Protein AF-A0A4V2NMA6-F1 (afdb_monomer_lite)

Foldseek 3Di:
DPPVVVVVVVVVVVQAQQLQQDPDDDDPQWAWEAEQNGTHTDHAQAFQLNRCVSSVNQFFEADPVRDTGGDDPLPPVPLNRWWDKPNRGGDRSSPHTDDHHIYIYGHDDDPCSVVVD

Organism: NCBI:txid522319

Secondary structure (DSSP, 8-state):
--HHHHHHHHHHHHHS---TT-SSPPPS-EEEEEETTEEEEEETT-BHHHHHHHTT----EE-TTS-EE---SSSSSS---EEEETTEEEEEGGG-B--TT-EEE-SPPPGGGGT--

Sequence (117 aa):
MHGIAIQYWLLERSLVHTRKCDIQPLEESTITIYIDDQPVRAAAGEMVLGVLSAMGRRKISINANGTAIGAYCFMGVCHCCLVEIDGKPRRRACQTPVAPGMRIVTLRRPTWLGVLR

InterPro domains:
  IPR001041 2Fe-2S ferredoxin-type iron-sulfur binding domain [PS51085] (29-110)
  IPR001041 2Fe-2S ferredoxin-type iron-sulfur binding domain [cd00207] (30-104)
  IPR036010 2Fe-2S ferredoxin-like superfamily [SSF54292] (31-107)
  IPR042204 2Fe-2S iron-sulfur cluster binding domain, N-terminal [G3DSA:3.10.20.440] (16-109)

pLDDT: mean 85.44, std 17.69, range [39.94, 98.5]

Structure (mmCIF, N/CA/C/O backbone):
data_AF-A0A4V2NMA6-F1
#
_entry.id   AF-A0A4V2NMA6-F1
#
loop_
_atom_site.group_PDB
_atom_site.id
_atom_site.type_symbol
_atom_site.label_atom_id
_atom_site.label_alt_id
_atom_site.label_comp_id
_atom_site.label_asym_id
_atom_site.label_entity_id
_atom_site.label_seq_id
_atom_site.pdbx_PDB_ins_code
_atom_site.Cartn_x
_atom_site.Cartn_y
_atom_site.Cartn_z
_atom_site.occupancy
_atom_site.B_iso_or_equiv
_atom_site.auth_seq_id
_atom_site.auth_comp_id
_atom_site.auth_asym_id
_atom_site.auth_atom_id
_atom_site.pdbx_PDB_model_num
ATOM 1 N N . MET A 1 1 ? -23.589 -15.968 28.165 1.00 45.84 1 MET A N 1
ATOM 2 C CA . MET A 1 1 ? -23.386 -15.521 26.766 1.00 45.84 1 MET A CA 1
ATOM 3 C C . MET A 1 1 ? -22.380 -14.361 26.614 1.00 45.84 1 MET A C 1
ATOM 5 O O . MET A 1 1 ? -22.235 -13.849 25.517 1.00 45.84 1 MET A O 1
ATOM 9 N N . HIS A 1 2 ? -21.607 -13.995 27.652 1.00 44.88 2 HIS A N 1
ATOM 10 C CA . HIS A 1 2 ? -20.623 -12.891 27.601 1.00 44.88 2 HIS A CA 1
ATOM 11 C C . HIS A 1 2 ? -19.190 -13.305 27.188 1.00 44.88 2 HIS A C 1
ATOM 13 O O . HIS A 1 2 ? -18.342 -12.443 26.992 1.00 44.88 2 HIS A O 1
ATOM 19 N N . GLY A 1 3 ? -18.903 -14.607 27.040 1.00 39.94 3 GLY A N 1
ATOM 20 C CA . GLY A 1 3 ? -17.553 -15.100 26.713 1.00 39.94 3 GLY A CA 1
ATOM 21 C C . GLY A 1 3 ? -17.171 -14.998 25.230 1.00 39.94 3 GLY A C 1
ATOM 22 O O . GLY A 1 3 ? -16.009 -14.775 24.910 1.00 39.94 3 GLY A O 1
ATOM 23 N N . ILE A 1 4 ? -18.152 -15.082 24.322 1.00 49.97 4 ILE A N 1
ATOM 24 C CA . ILE A 1 4 ? -17.908 -15.099 22.868 1.00 49.97 4 ILE A CA 1
ATOM 25 C C . ILE A 1 4 ? -17.390 -13.736 22.377 1.00 49.97 4 ILE A C 1
ATOM 27 O O . ILE A 1 4 ? -16.471 -13.686 21.565 1.00 49.97 4 ILE A O 1
ATOM 31 N N . ALA A 1 5 ? -17.905 -12.627 22.921 1.00 51.81 5 ALA A N 1
ATOM 32 C CA . ALA A 1 5 ? -17.497 -11.276 22.527 1.00 51.81 5 ALA A CA 1
ATOM 33 C C . ALA A 1 5 ? -16.040 -10.944 22.910 1.00 51.81 5 ALA A C 1
ATOM 35 O O . ALA A 1 5 ? -15.346 -10.276 22.150 1.00 51.81 5 ALA A O 1
ATOM 36 N N . ILE A 1 6 ? -15.552 -11.445 24.052 1.00 53.56 6 ILE A N 1
ATOM 37 C CA . ILE A 1 6 ? -14.167 -11.230 24.511 1.00 53.56 6 ILE A CA 1
ATOM 38 C C . ILE A 1 6 ? -13.182 -12.055 23.671 1.00 53.56 6 ILE A C 1
ATOM 40 O O . ILE A 1 6 ? -12.108 -11.569 23.318 1.0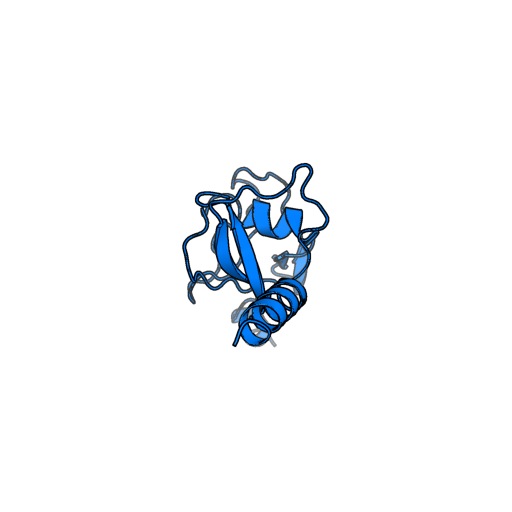0 53.56 6 ILE A O 1
ATOM 44 N N . GLN A 1 7 ? -13.558 -13.284 23.304 1.00 44.41 7 GLN A N 1
ATOM 45 C CA . GLN A 1 7 ? -12.748 -14.130 22.426 1.00 44.41 7 GLN A CA 1
ATOM 46 C C . GLN A 1 7 ? -12.664 -13.573 21.002 1.00 44.41 7 GLN A C 1
ATOM 48 O O . GLN A 1 7 ? -11.569 -13.558 20.447 1.00 44.41 7 GLN A O 1
ATOM 53 N N . TYR A 1 8 ? -13.760 -13.033 20.453 1.00 46.88 8 TYR A N 1
ATOM 54 C CA . TYR A 1 8 ? -13.736 -12.293 19.183 1.00 46.88 8 TYR A CA 1
ATOM 55 C C . TYR A 1 8 ? -12.811 -11.068 19.251 1.00 46.88 8 TYR A C 1
ATOM 57 O O . TYR A 1 8 ? -11.943 -10.920 18.397 1.00 46.88 8 TYR A O 1
ATOM 65 N N . TRP A 1 9 ? -12.899 -10.262 20.314 1.00 46.91 9 TRP A N 1
ATOM 66 C CA . TRP A 1 9 ? -12.031 -9.092 20.520 1.00 46.91 9 TRP A CA 1
ATOM 67 C C . TRP A 1 9 ? -10.533 -9.430 20.621 1.00 46.91 9 TRP A C 1
ATOM 69 O O . TRP A 1 9 ? -9.684 -8.695 20.112 1.00 46.91 9 TRP A O 1
ATOM 79 N N . LEU A 1 10 ? -10.176 -10.531 21.287 1.00 45.75 10 LEU A N 1
ATOM 80 C CA . LEU A 1 10 ? -8.785 -10.984 21.409 1.00 45.75 10 LEU A CA 1
ATOM 81 C C . LEU A 1 10 ? -8.258 -11.619 20.111 1.00 45.75 10 LEU A C 1
ATOM 83 O O . LEU A 1 10 ? -7.098 -11.401 19.761 1.00 45.75 10 LEU A O 1
ATOM 87 N N . LEU A 1 11 ? -9.101 -12.347 19.370 1.00 47.06 11 LEU A N 1
ATOM 88 C CA . LEU A 1 11 ? -8.772 -12.890 18.047 1.00 47.06 11 LEU A CA 1
ATOM 89 C C . LEU A 1 11 ? -8.601 -11.780 17.002 1.00 47.06 11 LEU A C 1
ATOM 91 O O . LEU A 1 11 ? -7.640 -11.807 16.239 1.00 47.06 11 LEU A O 1
ATOM 95 N N . GLU A 1 12 ? -9.454 -10.756 17.013 1.00 48.81 12 GLU A N 1
ATOM 96 C CA . GLU A 1 12 ? -9.325 -9.585 16.139 1.00 48.81 12 GLU A CA 1
ATOM 97 C C . GLU A 1 12 ? -8.052 -8.786 16.449 1.00 48.81 12 GLU A C 1
ATOM 99 O O . GLU A 1 12 ? -7.315 -8.453 15.525 1.00 48.81 12 GLU A O 1
ATOM 104 N N . ARG A 1 13 ? -7.697 -8.568 17.727 1.00 48.56 13 ARG A N 1
ATOM 105 C CA . ARG A 1 13 ? -6.403 -7.950 18.104 1.00 48.56 13 ARG A CA 1
ATOM 106 C C . ARG A 1 13 ? -5.186 -8.778 17.682 1.00 48.56 13 ARG A C 1
ATOM 108 O O . ARG A 1 13 ? -4.123 -8.201 17.473 1.00 48.56 13 ARG A O 1
ATOM 115 N N . SER A 1 14 ? -5.326 -10.097 17.553 1.00 43.94 14 SER A N 1
ATOM 116 C CA . SER A 1 14 ? -4.245 -11.005 17.152 1.00 43.94 14 SER A CA 1
ATOM 117 C C . SER A 1 14 ? -4.027 -11.081 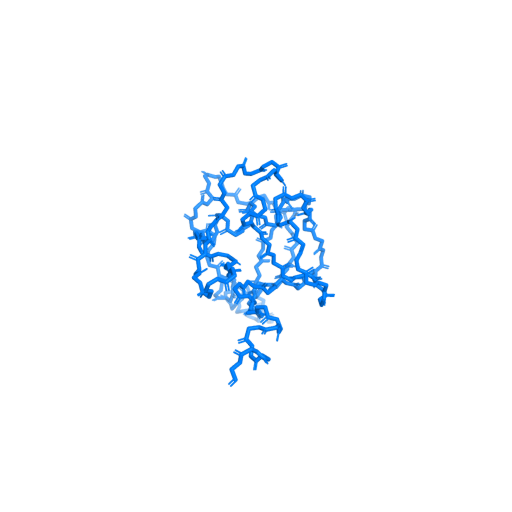15.634 1.00 43.94 14 SER A C 1
ATOM 119 O O . SER A 1 14 ? -2.966 -11.541 15.213 1.00 43.94 14 SER A O 1
ATOM 121 N N . LEU A 1 15 ? -5.003 -10.674 14.813 1.00 48.34 15 LEU A N 1
ATOM 122 C CA . LEU A 1 15 ? -4.966 -10.831 13.350 1.00 48.34 15 LEU A CA 1
ATOM 123 C C . LEU A 1 15 ? -4.580 -9.550 12.592 1.00 48.34 15 LEU A C 1
ATOM 125 O O . LEU A 1 15 ? -4.266 -9.620 11.405 1.00 48.34 15 LEU A O 1
ATOM 129 N N . VAL A 1 16 ? -4.564 -8.386 13.251 1.00 55.66 16 VAL A N 1
ATOM 130 C CA . VAL A 1 16 ? -4.114 -7.129 12.635 1.00 55.66 16 VAL A CA 1
ATOM 131 C C . VAL A 1 16 ? -2.591 -7.051 12.707 1.00 55.66 16 VAL A C 1
ATOM 133 O O . VAL A 1 16 ? -2.010 -6.967 13.790 1.00 55.66 16 VAL A O 1
ATOM 136 N N . HIS A 1 17 ? -1.923 -7.052 11.553 1.00 63.81 17 HIS A N 1
ATOM 137 C CA . HIS A 1 17 ? -0.470 -6.887 11.514 1.00 63.81 17 HIS A CA 1
ATOM 138 C C . HIS A 1 17 ? -0.058 -5.567 12.189 1.00 63.81 17 HIS A C 1
ATOM 140 O O . HIS A 1 17 ? -0.617 -4.505 11.911 1.00 63.81 17 HIS A O 1
ATOM 146 N N . THR A 1 18 ? 0.922 -5.640 13.093 1.00 74.94 18 THR A N 1
ATOM 147 C CA . THR A 1 18 ? 1.237 -4.562 14.036 1.00 74.94 18 THR A CA 1
ATOM 148 C C . THR A 1 18 ? 1.741 -3.302 13.330 1.00 74.94 18 THR A C 1
ATOM 150 O O . THR A 1 18 ? 2.817 -3.294 12.723 1.00 74.94 18 THR A O 1
ATOM 153 N N . ARG A 1 19 ? 1.003 -2.197 13.479 1.00 88.06 19 ARG A N 1
ATOM 154 C CA . ARG A 1 19 ? 1.461 -0.842 13.141 1.00 88.06 19 ARG A CA 1
ATOM 155 C C . ARG A 1 19 ? 2.427 -0.316 14.206 1.00 88.06 19 ARG A C 1
ATOM 157 O O . ARG A 1 19 ? 2.109 0.530 15.028 1.00 88.06 19 ARG A O 1
ATOM 164 N N . LYS A 1 20 ? 3.624 -0.900 14.231 1.00 88.62 20 LYS A N 1
ATOM 165 C CA . LYS A 1 20 ? 4.641 -0.684 15.275 1.00 88.62 20 LYS A CA 1
ATOM 166 C C . LYS A 1 20 ? 5.344 0.679 15.229 1.00 88.62 20 LYS A C 1
ATOM 168 O O . LYS A 1 20 ? 6.088 1.000 16.147 1.00 88.62 20 LYS A O 1
ATOM 173 N N . CYS A 1 21 ? 5.217 1.408 14.124 1.00 91.94 21 CYS A N 1
ATOM 174 C CA . CYS A 1 21 ? 5.897 2.679 13.879 1.00 91.94 21 CYS A CA 1
ATOM 175 C C . CYS A 1 21 ? 4.946 3.880 13.947 1.00 91.94 21 CYS A C 1
ATOM 177 O O . CYS A 1 21 ? 5.364 4.983 13.599 1.00 91.94 21 CYS A O 1
ATOM 179 N N . ASP A 1 22 ? 3.695 3.682 14.369 1.00 90.62 22 ASP A N 1
ATOM 180 C CA . ASP A 1 22 ? 2.837 4.806 14.725 1.00 90.62 22 ASP A CA 1
ATOM 181 C C . ASP A 1 22 ? 3.460 5.569 15.909 1.00 90.62 22 ASP A C 1
ATOM 183 O O . ASP A 1 22 ? 3.885 4.975 16.899 1.00 90.62 22 ASP A O 1
ATOM 187 N N . ILE A 1 23 ? 3.543 6.896 15.789 1.00 89.38 23 ILE A N 1
ATOM 188 C CA . ILE A 1 23 ? 4.067 7.776 16.850 1.00 89.38 23 ILE A CA 1
ATOM 189 C C . ILE A 1 23 ? 2.996 8.007 17.926 1.00 89.38 23 ILE A C 1
ATOM 191 O O . ILE A 1 23 ? 3.310 8.201 19.098 1.00 89.38 23 ILE A O 1
ATOM 195 N N . GLN A 1 24 ? 1.727 7.974 17.519 1.00 87.50 24 GLN A N 1
ATOM 196 C CA . GLN A 1 24 ? 0.557 8.124 18.376 1.00 87.50 24 GLN A CA 1
ATOM 197 C C . GLN A 1 24 ? -0.361 6.911 18.202 1.00 87.50 24 GLN A C 1
ATOM 199 O O . GLN A 1 24 ? -0.373 6.320 17.123 1.00 87.50 24 GLN A O 1
ATOM 204 N N . PRO A 1 25 ? -1.153 6.537 19.217 1.00 84.44 25 PRO A N 1
ATOM 205 C CA . PRO A 1 25 ? -2.171 5.508 19.052 1.00 84.44 25 PRO A CA 1
ATOM 206 C C . PRO A 1 25 ? -3.134 5.857 17.909 1.00 84.44 25 PRO A C 1
ATOM 208 O O . PRO A 1 25 ? -3.509 7.017 17.744 1.00 84.44 25 PRO A O 1
ATOM 211 N N . LEU A 1 26 ? -3.546 4.853 17.134 1.00 83.50 26 LEU A N 1
ATOM 212 C CA . LEU A 1 26 ? -4.533 5.025 16.069 1.00 83.50 26 LEU A CA 1
ATOM 213 C C . LEU A 1 26 ? -5.896 5.393 16.694 1.00 83.50 26 LEU A C 1
ATOM 215 O O . LEU A 1 26 ? -6.358 4.684 17.589 1.00 83.50 26 LEU A O 1
ATOM 219 N N . GLU A 1 27 ? -6.510 6.495 16.247 1.00 73.31 27 GLU A N 1
ATOM 220 C CA . GLU A 1 27 ? -7.823 6.972 16.727 1.00 73.31 27 GLU A CA 1
ATOM 221 C C . GLU A 1 27 ? -8.944 5.939 16.541 1.00 73.31 27 GLU A C 1
ATOM 223 O O . GLU A 1 27 ? -8.792 4.997 15.780 1.00 73.31 27 GLU A O 1
ATOM 228 N N . GLU A 1 28 ? -10.108 6.131 17.170 1.00 68.44 28 GLU A N 1
ATOM 229 C CA . GLU A 1 28 ? -11.230 5.177 17.121 1.00 68.44 28 GLU A CA 1
ATOM 230 C C . GLU A 1 28 ? -11.897 5.042 15.732 1.00 68.44 28 GLU A C 1
ATOM 232 O O . GLU A 1 28 ? -12.456 3.987 15.417 1.00 68.44 28 GLU A O 1
ATOM 237 N N . SER A 1 29 ? -11.799 6.053 14.856 1.00 79.38 29 SER A N 1
ATOM 238 C CA . SER A 1 29 ? -12.457 6.118 13.531 1.00 79.38 29 SER A CA 1
ATOM 239 C C . SER A 1 29 ? -11.723 5.326 12.431 1.00 79.38 29 SER A C 1
ATOM 241 O O . SER A 1 29 ? -11.475 5.775 11.309 1.00 79.38 29 SER A O 1
ATOM 243 N N . THR A 1 30 ? -11.354 4.095 12.763 1.00 89.75 30 THR A N 1
ATOM 244 C CA . THR A 1 30 ? -10.526 3.242 11.919 1.00 89.75 30 THR A CA 1
ATOM 245 C C . THR A 1 30 ? -11.339 2.427 10.910 1.00 89.75 30 THR A C 1
ATOM 247 O O . THR A 1 30 ? -12.375 1.840 11.232 1.00 89.75 30 THR A O 1
ATOM 250 N N . ILE A 1 31 ? -10.792 2.294 9.704 1.00 94.62 31 ILE A N 1
ATOM 251 C CA . ILE A 1 31 ? -11.275 1.405 8.647 1.00 94.62 31 ILE A CA 1
ATOM 252 C C . ILE A 1 31 ? -10.333 0.209 8.471 1.00 94.62 31 ILE A C 1
ATOM 254 O O . ILE A 1 31 ? -9.142 0.284 8.778 1.00 94.62 31 ILE A O 1
ATOM 258 N N . THR A 1 32 ? -10.861 -0.900 7.957 1.00 95.19 32 THR A N 1
ATOM 259 C CA . THR A 1 32 ? -10.056 -2.081 7.616 1.00 95.19 32 THR A CA 1
ATOM 260 C C . THR A 1 32 ? -9.698 -2.055 6.133 1.00 95.19 32 THR A C 1
ATOM 262 O O . THR A 1 32 ? -10.580 -1.920 5.285 1.00 95.19 32 THR A O 1
ATOM 265 N N . ILE A 1 33 ? -8.413 -2.215 5.831 1.00 96.69 33 ILE A N 1
ATOM 266 C CA . ILE A 1 33 ? -7.866 -2.446 4.488 1.00 96.69 33 ILE A CA 1
ATOM 267 C C . ILE A 1 33 ? -7.081 -3.760 4.477 1.00 96.69 33 ILE A C 1
ATOM 269 O O . ILE A 1 33 ? -6.835 -4.344 5.532 1.00 96.69 33 ILE A O 1
ATOM 273 N N . TYR A 1 34 ? -6.658 -4.216 3.302 1.00 97.31 34 TYR A N 1
ATOM 274 C CA . TYR A 1 34 ? -5.869 -5.434 3.141 1.00 97.31 34 TYR A CA 1
ATOM 275 C C . TYR A 1 34 ? -4.537 -5.105 2.477 1.00 97.31 34 TYR A C 1
ATOM 277 O O . TYR A 1 34 ? -4.519 -4.549 1.383 1.00 97.31 34 TYR A O 1
ATOM 285 N N . ILE A 1 35 ? -3.424 -5.449 3.121 1.00 97.00 35 ILE A N 1
ATOM 286 C CA . ILE A 1 35 ? -2.071 -5.299 2.571 1.00 97.00 35 ILE A CA 1
ATOM 287 C C . ILE A 1 35 ? -1.465 -6.691 2.457 1.00 97.00 35 ILE A C 1
ATOM 289 O O . ILE A 1 35 ? -1.282 -7.35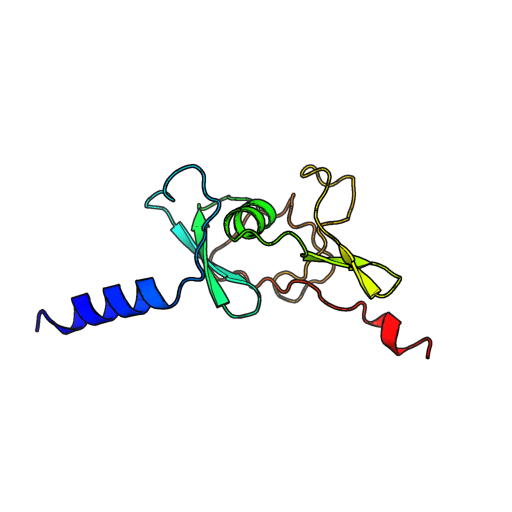9 3.471 1.00 97.00 35 ILE A O 1
ATOM 293 N N . ASP A 1 36 ? -1.158 -7.121 1.233 1.00 96.50 36 ASP A N 1
ATOM 294 C CA . ASP A 1 36 ? -0.644 -8.467 0.943 1.00 96.50 36 ASP A CA 1
ATOM 295 C C . ASP A 1 36 ? -1.530 -9.557 1.587 1.00 96.50 36 ASP A C 1
ATOM 297 O O . ASP A 1 36 ? -1.061 -10.444 2.299 1.00 96.50 36 ASP A O 1
ATOM 301 N N . ASP A 1 37 ? -2.846 -9.408 1.386 1.00 95.00 37 ASP A N 1
ATOM 302 C CA . ASP A 1 37 ? -3.935 -10.230 1.941 1.00 95.00 37 ASP A CA 1
ATOM 303 C C . ASP A 1 37 ? -4.074 -10.228 3.475 1.00 95.00 37 ASP A C 1
ATOM 305 O O . ASP A 1 37 ? -4.944 -10.907 4.019 1.00 95.00 37 ASP A O 1
ATOM 309 N N . GLN A 1 38 ? -3.289 -9.417 4.186 1.00 94.06 38 GLN A N 1
ATOM 310 C CA . GLN A 1 38 ? -3.396 -9.261 5.636 1.00 94.06 38 GLN A CA 1
ATOM 311 C C . GLN A 1 38 ? -4.308 -8.085 5.999 1.00 94.06 38 GLN A C 1
ATOM 313 O O . GLN A 1 38 ? -4.112 -6.990 5.463 1.00 94.06 38 GLN A O 1
ATOM 318 N N . PRO A 1 39 ? -5.275 -8.257 6.919 1.00 94.88 39 PRO A N 1
ATOM 319 C CA . PRO A 1 39 ? -6.105 -7.155 7.382 1.00 94.88 39 PRO A CA 1
ATOM 320 C C . PRO A 1 39 ? -5.275 -6.163 8.209 1.00 94.88 39 PRO A C 1
ATOM 322 O O . PRO A 1 39 ? -4.522 -6.535 9.112 1.00 94.88 39 PRO A O 1
ATOM 325 N N . VAL A 1 40 ? -5.427 -4.876 7.908 1.00 94.12 40 VAL A N 1
ATOM 326 C CA . VAL A 1 40 ? -4.730 -3.772 8.575 1.00 94.12 40 VAL A CA 1
ATOM 327 C C . VAL A 1 40 ? -5.729 -2.668 8.901 1.00 94.12 40 VAL A C 1
ATOM 329 O O . VAL A 1 40 ? -6.550 -2.283 8.069 1.00 94.12 40 VAL A O 1
ATOM 332 N N . ARG A 1 41 ? -5.653 -2.146 10.127 1.00 93.56 41 ARG A N 1
ATOM 333 C CA . ARG A 1 41 ? -6.421 -0.974 10.557 1.00 93.56 41 ARG A CA 1
ATOM 334 C C . ARG A 1 41 ? -5.728 0.298 10.074 1.00 93.56 41 ARG A C 1
ATOM 336 O O . ARG A 1 41 ? -4.521 0.458 10.245 1.00 93.56 41 ARG A O 1
ATOM 343 N N . ALA A 1 42 ? -6.482 1.199 9.466 1.00 94.12 42 ALA A N 1
ATOM 344 C CA . ALA A 1 42 ? -5.994 2.495 9.009 1.00 94.12 42 ALA A CA 1
ATOM 345 C C . ALA A 1 42 ? -6.941 3.600 9.468 1.00 94.12 42 ALA A C 1
ATOM 347 O O . ALA A 1 42 ? -8.134 3.346 9.667 1.00 94.12 42 ALA A O 1
ATOM 348 N N . ALA A 1 43 ? -6.417 4.810 9.649 1.00 93.56 43 ALA A N 1
ATOM 349 C CA . ALA A 1 43 ? -7.267 5.969 9.887 1.00 93.56 43 ALA A CA 1
ATOM 350 C C . ALA A 1 43 ? -7.972 6.350 8.578 1.00 93.56 43 ALA A C 1
ATOM 352 O O . ALA A 1 43 ? -7.377 6.286 7.497 1.00 93.56 43 ALA A O 1
ATOM 353 N N . ALA A 1 44 ? -9.250 6.722 8.648 1.00 91.88 44 ALA A N 1
ATOM 354 C CA . ALA A 1 44 ? -9.974 7.168 7.463 1.00 91.88 44 ALA A CA 1
ATOM 355 C C . ALA A 1 44 ? -9.268 8.386 6.830 1.00 91.88 44 ALA A C 1
ATOM 357 O O . ALA A 1 44 ? -8.923 9.341 7.518 1.00 91.88 44 ALA A O 1
ATOM 358 N N . GLY A 1 45 ? -9.023 8.342 5.516 1.00 91.19 45 GLY A N 1
ATOM 359 C CA . GLY A 1 45 ? -8.317 9.410 4.794 1.00 91.19 45 GLY A CA 1
ATOM 360 C C . GLY A 1 45 ? -6.785 9.383 4.898 1.00 91.19 45 GLY A C 1
ATOM 361 O O . GLY A 1 45 ? -6.127 10.158 4.203 1.00 91.19 45 GLY A O 1
ATOM 362 N N . GLU A 1 46 ? -6.197 8.481 5.691 1.00 94.81 46 GLU A N 1
ATOM 363 C CA . GLU A 1 46 ? -4.745 8.270 5.730 1.00 94.81 46 GLU A CA 1
ATOM 364 C C . GLU A 1 46 ? -4.213 7.873 4.341 1.00 94.81 46 GLU A C 1
ATOM 366 O O . GLU A 1 46 ? -4.872 7.171 3.577 1.00 94.81 46 GLU A O 1
ATOM 371 N N .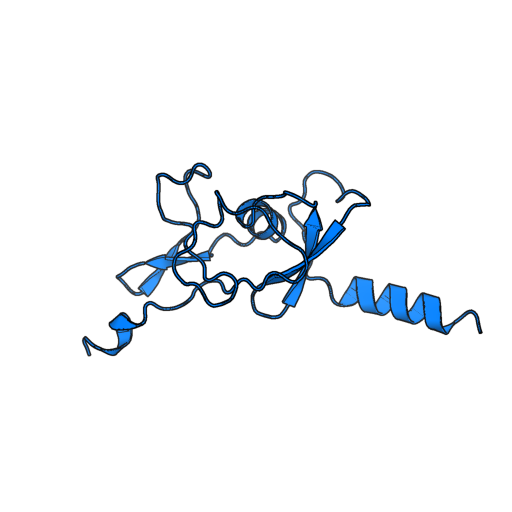 MET A 1 47 ? -3.000 8.292 3.980 1.00 97.88 47 MET A N 1
ATOM 372 C CA . MET A 1 47 ? -2.389 7.836 2.727 1.00 97.88 47 MET A CA 1
ATOM 373 C C . MET A 1 47 ? -1.946 6.375 2.852 1.00 97.88 47 MET A C 1
ATOM 375 O O . MET A 1 47 ? -1.383 5.983 3.873 1.00 97.88 47 MET A O 1
ATOM 379 N N . VAL A 1 48 ? -2.083 5.581 1.786 1.00 98.19 48 VAL A N 1
ATOM 380 C CA . VAL A 1 48 ? -1.621 4.177 1.742 1.00 98.19 48 VAL A CA 1
ATOM 381 C C . VAL A 1 48 ? -0.154 4.056 2.173 1.00 98.19 48 VAL A C 1
ATOM 383 O O . VAL A 1 48 ? 0.218 3.135 2.899 1.00 98.19 48 VAL A O 1
ATOM 386 N N . LEU A 1 49 ? 0.698 5.007 1.771 1.00 98.19 49 LEU A N 1
ATOM 387 C CA . LEU A 1 49 ? 2.099 5.015 2.195 1.00 98.19 49 LEU A CA 1
ATOM 388 C C . LEU A 1 49 ? 2.279 5.280 3.700 1.00 98.19 49 LEU A C 1
ATOM 390 O O . LEU A 1 49 ? 3.232 4.761 4.280 1.00 98.19 49 LEU A O 1
ATOM 394 N N . GLY A 1 50 ? 1.388 6.053 4.326 1.00 96.69 50 GLY A N 1
ATOM 395 C CA . GLY A 1 50 ? 1.359 6.259 5.778 1.00 96.69 50 GLY A CA 1
ATOM 396 C C . GLY A 1 50 ? 1.162 4.937 6.509 1.00 96.69 50 GLY A C 1
ATOM 397 O O . GLY A 1 50 ? 2.019 4.554 7.304 1.00 96.69 50 GLY A O 1
ATOM 398 N N . VAL A 1 51 ? 0.154 4.160 6.100 1.00 96.62 51 VAL A 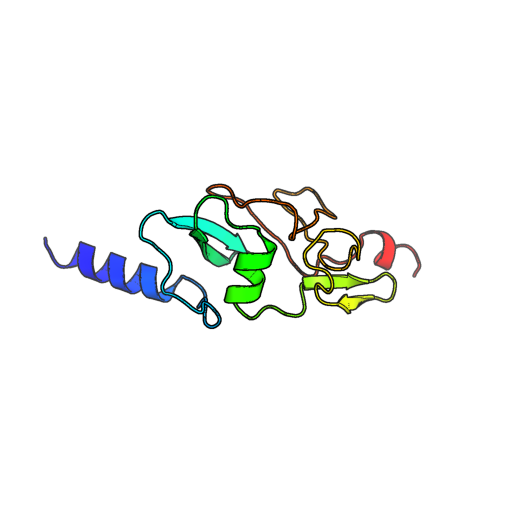N 1
ATOM 399 C CA . VAL A 1 51 ? -0.119 2.828 6.665 1.00 96.62 51 VAL A CA 1
ATOM 400 C C . VAL A 1 51 ? 1.084 1.896 6.522 1.00 96.62 51 VAL A C 1
ATOM 402 O O . VAL A 1 51 ? 1.524 1.274 7.488 1.00 96.62 51 VAL A O 1
ATOM 405 N N . LEU A 1 52 ? 1.666 1.823 5.321 1.00 97.00 52 LEU A N 1
ATOM 406 C CA . LEU A 1 52 ? 2.856 1.005 5.069 1.00 97.00 52 LEU A CA 1
ATOM 407 C C . LEU A 1 52 ? 4.034 1.437 5.956 1.00 97.00 52 LEU A C 1
ATOM 409 O O . LEU A 1 52 ? 4.748 0.591 6.500 1.00 97.00 52 LEU A O 1
ATOM 413 N N . SER A 1 53 ? 4.220 2.745 6.139 1.00 96.44 53 SER A N 1
ATOM 414 C CA . SER A 1 53 ? 5.285 3.300 6.979 1.00 96.44 53 SER A CA 1
ATOM 415 C C . SER A 1 53 ? 5.061 2.981 8.456 1.00 96.44 53 SER A C 1
ATOM 417 O O . SER A 1 53 ? 6.003 2.560 9.126 1.00 96.44 53 SER A O 1
ATOM 419 N N . ALA A 1 54 ? 3.821 3.071 8.939 1.00 95.69 54 ALA A N 1
ATOM 420 C CA . ALA A 1 54 ? 3.421 2.695 10.292 1.00 95.69 54 ALA A CA 1
ATOM 421 C C . ALA A 1 54 ? 3.596 1.196 10.579 1.00 95.69 54 ALA A C 1
ATOM 423 O O . ALA A 1 54 ? 3.967 0.802 11.682 1.00 95.69 54 ALA A O 1
ATOM 424 N N . MET A 1 55 ? 3.430 0.334 9.575 1.00 94.75 55 MET A N 1
ATOM 425 C CA . MET A 1 55 ? 3.799 -1.088 9.664 1.00 94.75 55 MET A CA 1
ATOM 426 C C . MET A 1 55 ? 5.326 -1.317 9.638 1.00 94.75 55 MET A C 1
ATOM 428 O O . MET A 1 55 ? 5.805 -2.435 9.831 1.00 94.75 55 MET A O 1
ATOM 432 N N . GLY A 1 56 ? 6.126 -0.281 9.368 1.00 94.38 56 GLY A N 1
ATOM 433 C CA . GLY A 1 56 ? 7.575 -0.368 9.194 1.00 94.38 56 GLY A CA 1
ATOM 434 C C . GLY A 1 56 ? 8.012 -0.945 7.840 1.00 94.38 56 GLY A C 1
ATOM 435 O O . GLY A 1 56 ? 9.161 -1.381 7.701 1.00 94.38 56 GLY A O 1
ATOM 436 N N . ARG A 1 57 ? 7.126 -0.971 6.833 1.00 94.00 57 ARG A N 1
ATOM 437 C CA . ARG A 1 57 ? 7.412 -1.479 5.481 1.00 94.00 57 ARG A CA 1
ATOM 438 C C . ARG A 1 57 ? 8.224 -0.455 4.690 1.00 94.00 57 ARG A C 1
ATOM 440 O O . ARG A 1 57 ? 7.696 0.497 4.129 1.00 94.00 57 ARG A O 1
ATOM 447 N N . ARG A 1 58 ? 9.536 -0.688 4.606 1.00 93.38 58 ARG A N 1
ATOM 448 C CA . ARG A 1 58 ? 10.459 0.160 3.827 1.00 93.38 58 ARG A CA 1
ATOM 449 C C . ARG A 1 58 ? 10.640 -0.282 2.377 1.00 93.38 58 ARG A C 1
ATOM 451 O O . ARG A 1 58 ? 10.967 0.543 1.538 1.00 93.38 58 ARG A O 1
ATOM 458 N N . LYS A 1 59 ? 10.443 -1.566 2.074 1.00 96.25 59 LYS A N 1
ATOM 459 C CA . LYS A 1 59 ? 10.491 -2.118 0.712 1.00 96.25 59 LYS A CA 1
ATOM 460 C C . LYS A 1 59 ? 9.056 -2.318 0.239 1.00 96.25 59 LYS A C 1
ATOM 462 O O . LYS A 1 59 ? 8.346 -3.109 0.849 1.00 96.25 59 LYS A O 1
ATOM 467 N N . ILE A 1 60 ? 8.639 -1.585 -0.790 1.00 95.38 60 ILE A N 1
ATOM 468 C CA . ILE A 1 60 ? 7.226 -1.510 -1.205 1.00 95.38 60 ILE A CA 1
ATOM 469 C C . ILE A 1 60 ? 7.015 -1.713 -2.709 1.00 95.38 60 ILE A C 1
ATOM 471 O O . ILE A 1 60 ? 5.934 -2.127 -3.113 1.00 95.38 60 ILE A O 1
ATOM 475 N N . SER A 1 61 ? 8.035 -1.463 -3.535 1.00 95.94 61 SER A N 1
ATOM 476 C CA . SER A 1 61 ? 7.968 -1.567 -4.999 1.00 95.94 61 SER A CA 1
ATOM 477 C C . SER A 1 61 ? 9.182 -2.314 -5.556 1.00 95.94 61 SER A C 1
ATOM 479 O O . SER A 1 61 ? 10.182 -2.485 -4.859 1.00 95.94 61 SER A O 1
ATOM 481 N N . ILE A 1 62 ? 9.104 -2.745 -6.815 1.00 95.06 62 ILE A N 1
ATOM 482 C CA . ILE A 1 62 ? 10.190 -3.374 -7.574 1.00 95.06 62 ILE A CA 1
ATOM 483 C C . ILE A 1 62 ? 10.566 -2.453 -8.741 1.00 95.06 62 ILE A C 1
ATOM 485 O O . ILE A 1 62 ? 9.697 -2.005 -9.492 1.00 95.06 62 ILE A O 1
ATOM 489 N N . ASN A 1 63 ? 11.857 -2.155 -8.900 1.00 91.19 63 ASN A N 1
ATOM 490 C CA . ASN A 1 63 ? 12.354 -1.370 -10.031 1.00 91.19 63 ASN A CA 1
ATOM 491 C C . ASN A 1 63 ? 12.508 -2.226 -11.307 1.00 91.19 63 ASN A C 1
ATOM 493 O O . ASN A 1 63 ? 12.285 -3.435 -11.301 1.00 91.19 63 ASN A O 1
ATOM 497 N N . ALA A 1 64 ? 12.915 -1.600 -12.415 1.00 87.75 64 ALA A N 1
ATOM 498 C CA . ALA A 1 64 ? 13.094 -2.290 -13.698 1.00 87.75 64 ALA A CA 1
ATOM 499 C C . ALA A 1 64 ? 14.143 -3.421 -13.661 1.00 87.75 64 ALA A C 1
ATOM 501 O O . ALA A 1 64 ? 14.037 -4.368 -14.433 1.00 87.75 64 ALA A O 1
ATOM 502 N N . ASN A 1 65 ? 15.096 -3.361 -12.728 1.00 89.12 65 ASN A N 1
ATOM 503 C CA . ASN A 1 65 ? 16.152 -4.361 -12.558 1.00 89.12 65 ASN A CA 1
ATOM 504 C C . ASN A 1 65 ? 15.731 -5.514 -11.62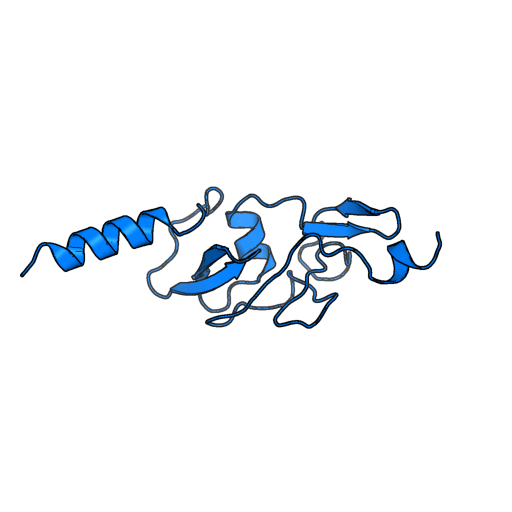6 1.00 89.12 65 ASN A C 1
ATOM 506 O O . ASN A 1 65 ? 16.542 -6.377 -11.305 1.00 89.12 65 ASN A O 1
ATOM 510 N N . GLY A 1 66 ? 14.482 -5.527 -11.147 1.00 89.62 66 GLY A N 1
ATOM 511 C CA . GLY A 1 66 ? 13.994 -6.531 -10.200 1.00 89.62 66 GLY A CA 1
ATOM 512 C C . GLY A 1 66 ? 14.371 -6.262 -8.738 1.00 89.62 66 GLY A C 1
ATOM 513 O O . GLY A 1 66 ? 14.075 -7.086 -7.874 1.00 89.62 66 GLY A O 1
ATOM 514 N N . THR A 1 67 ? 14.980 -5.116 -8.427 1.00 92.88 67 THR A N 1
ATOM 515 C CA . THR A 1 67 ? 15.390 -4.758 -7.063 1.00 92.88 67 THR A CA 1
ATOM 516 C C . THR A 1 67 ? 14.236 -4.128 -6.290 1.00 92.88 67 THR A C 1
ATOM 518 O O . THR A 1 67 ? 13.556 -3.226 -6.786 1.00 92.88 67 THR A O 1
ATOM 521 N N . ALA A 1 68 ? 14.049 -4.561 -5.043 1.00 96.06 68 ALA A N 1
ATOM 522 C CA . ALA A 1 68 ? 13.088 -3.953 -4.131 1.00 96.06 68 ALA A CA 1
ATOM 523 C C . ALA A 1 68 ? 13.538 -2.560 -3.675 1.00 96.06 68 ALA A C 1
ATOM 525 O O . ALA A 1 68 ? 14.657 -2.385 -3.193 1.00 96.06 68 ALA A O 1
ATOM 526 N N . ILE A 1 69 ? 12.635 -1.589 -3.785 1.00 96.06 69 ILE A N 1
ATOM 527 C CA . ILE A 1 69 ? 12.856 -0.182 -3.449 1.00 96.06 69 ILE A CA 1
ATOM 528 C C . ILE A 1 69 ? 11.774 0.344 -2.497 1.00 96.06 69 ILE A C 1
ATOM 530 O O . ILE A 1 69 ? 10.694 -0.241 -2.353 1.00 96.06 69 ILE A O 1
ATOM 534 N N . GLY A 1 70 ? 12.096 1.454 -1.836 1.00 94.56 70 GLY A N 1
ATOM 535 C CA . GLY A 1 70 ? 11.234 2.157 -0.889 1.00 94.56 70 GLY A CA 1
ATOM 536 C C . GLY A 1 70 ? 10.809 3.537 -1.370 1.00 94.56 70 GLY A C 1
ATOM 537 O O . GLY A 1 70 ? 11.418 4.103 -2.276 1.00 94.56 70 GLY A O 1
ATOM 538 N N . ALA A 1 71 ? 9.781 4.103 -0.738 1.00 95.62 71 ALA A N 1
ATOM 539 C CA . ALA A 1 71 ? 9.427 5.501 -0.955 1.00 95.62 71 ALA A CA 1
ATOM 540 C C . ALA A 1 71 ? 10.563 6.431 -0.504 1.00 95.62 71 ALA A C 1
ATOM 542 O O . ALA A 1 71 ? 11.193 6.185 0.520 1.00 95.62 71 ALA A O 1
ATOM 543 N N . TYR A 1 72 ? 10.774 7.516 -1.254 1.00 95.19 72 TYR A N 1
ATOM 544 C CA . TYR A 1 72 ? 11.762 8.544 -0.920 1.00 95.19 72 TYR A CA 1
ATOM 545 C C . TYR A 1 72 ? 11.095 9.888 -0.603 1.00 95.19 72 TYR A C 1
ATOM 547 O O . TYR A 1 72 ? 11.193 10.381 0.511 1.00 95.19 72 TYR A O 1
ATOM 555 N N . CYS A 1 73 ? 10.354 10.459 -1.562 1.00 96.31 73 CYS A N 1
ATOM 556 C CA . CYS A 1 73 ? 9.876 11.844 -1.445 1.00 96.31 73 CYS A CA 1
ATOM 557 C C . CYS A 1 73 ? 8.576 12.045 -0.654 1.00 96.31 73 CYS A C 1
ATOM 559 O O . CYS A 1 73 ? 8.251 13.180 -0.351 1.00 96.31 73 CYS A O 1
ATOM 561 N N . PHE A 1 74 ? 7.767 11.000 -0.445 1.00 95.50 74 PHE A N 1
ATOM 562 C CA . PHE A 1 74 ? 6.406 11.092 0.123 1.00 95.50 74 PHE A CA 1
ATOM 563 C C . PHE A 1 74 ? 5.405 12.050 -0.578 1.00 95.50 74 PHE A C 1
ATOM 565 O O . PHE A 1 74 ? 4.258 12.134 -0.165 1.00 95.50 74 PHE A O 1
ATOM 572 N N . MET A 1 75 ? 5.792 12.719 -1.670 1.00 96.75 75 MET A N 1
ATOM 573 C CA . MET A 1 75 ? 4.988 13.748 -2.357 1.00 96.75 75 MET A CA 1
ATOM 574 C C . MET A 1 75 ? 4.487 13.330 -3.751 1.00 96.75 75 MET A C 1
ATOM 576 O O . MET A 1 75 ? 3.670 14.012 -4.362 1.00 96.75 75 MET A O 1
ATOM 580 N N . GLY A 1 76 ? 4.979 12.205 -4.279 1.00 95.19 76 GLY A N 1
ATOM 581 C CA . GLY A 1 76 ? 4.579 11.655 -5.583 1.00 95.19 76 GLY A CA 1
ATOM 582 C C . GLY A 1 76 ? 5.546 11.895 -6.740 1.00 95.19 76 GLY A C 1
ATOM 583 O O . GLY A 1 76 ? 5.331 11.324 -7.804 1.00 95.19 76 GLY A O 1
ATOM 584 N N . VAL A 1 77 ? 6.634 12.637 -6.522 1.00 97.00 77 VAL A N 1
ATOM 585 C CA . VAL A 1 77 ? 7.622 12.982 -7.562 1.00 97.00 77 VAL A CA 1
ATOM 586 C C . VAL A 1 77 ? 8.608 11.845 -7.853 1.00 97.00 77 VAL A C 1
ATOM 588 O O . VAL A 1 77 ? 8.988 11.633 -8.995 1.00 97.00 77 VAL A O 1
ATOM 591 N N . CYS A 1 78 ? 9.018 11.068 -6.845 1.00 95.75 78 CYS A N 1
ATOM 592 C CA . CYS A 1 78 ? 10.063 10.047 -7.031 1.00 95.75 78 CYS A CA 1
ATOM 593 C C . CYS A 1 78 ? 9.596 8.772 -7.754 1.00 95.75 78 CYS A C 1
ATOM 595 O O . CYS A 1 78 ? 10.425 7.990 -8.199 1.00 95.75 78 CYS A O 1
ATOM 597 N N . HIS A 1 79 ? 8.285 8.506 -7.804 1.00 95.25 79 HIS A N 1
ATOM 598 C CA . HIS A 1 79 ? 7.722 7.251 -8.327 1.00 95.25 79 HIS A CA 1
ATOM 599 C C . HIS A 1 79 ? 8.279 5.944 -7.709 1.00 95.25 79 HIS A C 1
ATOM 601 O O . HIS A 1 79 ? 8.080 4.867 -8.263 1.00 95.25 79 HIS A O 1
ATOM 607 N N . CYS A 1 80 ? 8.894 5.984 -6.523 1.00 96.00 80 CYS A N 1
ATOM 608 C CA . CYS A 1 80 ? 9.425 4.781 -5.861 1.00 96.00 80 CYS A CA 1
ATOM 609 C C . CYS A 1 80 ? 8.390 4.011 -5.014 1.00 96.00 80 CYS A C 1
ATOM 611 O O . CYS A 1 80 ? 8.685 2.935 -4.503 1.00 96.00 80 CYS A O 1
ATOM 613 N N . CYS A 1 81 ? 7.171 4.543 -4.856 1.00 96.88 81 CYS A N 1
ATOM 614 C CA . CYS A 1 81 ? 6.109 3.976 -4.009 1.00 96.88 81 CYS A CA 1
ATOM 615 C C . CYS A 1 81 ? 4.953 3.340 -4.796 1.00 96.88 81 CYS A C 1
ATOM 617 O O . CYS A 1 81 ? 3.789 3.441 -4.406 1.00 96.88 81 CYS A O 1
ATOM 619 N N . LEU A 1 82 ? 5.274 2.747 -5.944 1.00 96.94 82 LEU A N 1
ATOM 620 C CA . LEU A 1 82 ? 4.283 2.127 -6.815 1.00 96.94 82 LEU A CA 1
ATOM 621 C C . LEU A 1 82 ? 3.821 0.785 -6.242 1.00 96.94 82 LEU A C 1
ATOM 623 O O . LEU A 1 82 ? 4.629 -0.116 -6.046 1.00 96.94 82 LEU A O 1
ATOM 627 N N . VAL A 1 83 ? 2.518 0.661 -6.020 1.00 97.81 83 VAL A N 1
ATOM 628 C CA . VAL A 1 83 ? 1.847 -0.559 -5.549 1.00 97.81 83 VAL A CA 1
ATOM 629 C C . VAL A 1 83 ? 0.667 -0.882 -6.464 1.00 97.81 83 VAL A C 1
ATOM 631 O O . VAL A 1 83 ? 0.270 -0.059 -7.296 1.00 97.81 83 VAL A O 1
ATOM 634 N N . GLU A 1 84 ? 0.115 -2.082 -6.349 1.00 98.00 84 GLU A N 1
ATOM 635 C CA . GLU A 1 84 ? -1.196 -2.385 -6.924 1.00 98.00 84 GLU A CA 1
ATOM 636 C C . GLU A 1 84 ? -2.283 -2.079 -5.894 1.00 98.00 84 GLU A C 1
ATOM 638 O O . GLU A 1 84 ? -2.115 -2.398 -4.719 1.00 98.00 84 GLU A O 1
ATOM 643 N N . ILE A 1 85 ? -3.364 -1.431 -6.329 1.00 98.31 85 ILE A N 1
ATOM 644 C CA . ILE A 1 85 ? -4.524 -1.108 -5.489 1.00 98.31 85 ILE A CA 1
ATOM 645 C C . ILE A 1 85 ? -5.775 -1.542 -6.240 1.00 98.31 85 ILE A C 1
ATOM 647 O O . ILE A 1 85 ? -5.993 -1.086 -7.364 1.00 98.31 85 ILE A O 1
ATOM 651 N N . ASP A 1 86 ? -6.565 -2.428 -5.640 1.00 98.06 86 ASP A N 1
ATOM 652 C CA . ASP A 1 86 ? -7.811 -2.966 -6.199 1.00 98.06 86 ASP A CA 1
ATOM 653 C C . ASP A 1 86 ? -7.632 -3.475 -7.644 1.00 98.06 86 ASP A C 1
ATOM 655 O O . ASP A 1 86 ? -8.372 -3.120 -8.562 1.00 98.06 86 ASP A O 1
ATOM 659 N N . GLY A 1 87 ? -6.562 -4.248 -7.867 1.00 96.56 87 GLY A N 1
ATOM 660 C CA . GLY A 1 87 ? -6.199 -4.812 -9.172 1.00 96.56 87 GLY A CA 1
ATOM 661 C C . GLY A 1 87 ? -5.598 -3.815 -10.171 1.00 96.56 87 GLY A C 1
ATOM 662 O O . GLY A 1 87 ? -5.183 -4.210 -11.260 1.00 96.56 87 GLY A O 1
ATOM 663 N N . LYS A 1 88 ? -5.510 -2.521 -9.834 1.00 96.62 88 LYS A N 1
ATOM 664 C CA . LYS A 1 88 ? -4.893 -1.498 -10.690 1.00 96.62 88 LYS A CA 1
ATOM 665 C C . LYS A 1 88 ? -3.407 -1.378 -10.345 1.00 96.62 88 LYS A C 1
ATOM 667 O O . LYS A 1 88 ? -3.087 -0.927 -9.243 1.00 96.62 88 LYS A O 1
ATOM 672 N N . PRO A 1 89 ? -2.480 -1.733 -11.251 1.00 95.00 89 PRO A N 1
ATOM 673 C CA . PRO A 1 89 ? -1.055 -1.677 -10.961 1.00 95.00 89 PRO A CA 1
ATOM 674 C C . PRO A 1 89 ? -0.525 -0.236 -10.979 1.00 95.00 89 PRO A C 1
ATOM 676 O O . PRO A 1 89 ? -1.151 0.686 -11.508 1.00 95.00 89 PRO A O 1
ATOM 679 N N . ARG A 1 90 ? 0.689 -0.055 -10.445 1.00 93.69 90 ARG A N 1
ATOM 680 C CA . ARG A 1 90 ? 1.476 1.191 -10.522 1.00 93.69 90 ARG A CA 1
ATOM 681 C C . ARG A 1 90 ? 0.743 2.428 -9.979 1.00 93.69 90 ARG A C 1
ATOM 683 O O . ARG A 1 90 ? 0.868 3.527 -10.521 1.00 93.69 90 ARG A O 1
ATOM 690 N N . ARG A 1 91 ? 0.006 2.276 -8.881 1.00 97.44 91 ARG A N 1
ATOM 691 C CA . ARG A 1 91 ? -0.606 3.385 -8.137 1.00 97.44 91 ARG A CA 1
ATOM 692 C C . ARG A 1 91 ? 0.395 3.974 -7.155 1.00 97.44 91 ARG A C 1
ATOM 694 O O . ARG A 1 91 ? 1.168 3.248 -6.539 1.00 97.44 91 ARG A O 1
ATOM 701 N N . ARG A 1 92 ? 0.390 5.299 -7.002 1.00 97.88 92 ARG A N 1
ATOM 702 C CA . ARG A 1 92 ? 1.259 5.991 -6.042 1.00 97.88 92 ARG A CA 1
ATOM 703 C C . ARG A 1 92 ? 0.668 5.864 -4.642 1.00 97.88 92 ARG A C 1
ATOM 705 O O . ARG A 1 92 ? -0.304 6.550 -4.332 1.00 97.88 92 ARG A O 1
ATOM 712 N N . ALA A 1 93 ? 1.289 5.052 -3.789 1.00 98.38 93 ALA A N 1
ATOM 713 C CA . ALA A 1 93 ? 0.856 4.888 -2.401 1.00 98.38 93 ALA A CA 1
ATOM 714 C C . ALA A 1 93 ? 0.849 6.220 -1.621 1.00 98.38 93 ALA A C 1
ATOM 716 O O . ALA A 1 93 ? -0.002 6.434 -0.768 1.00 98.38 93 ALA A O 1
ATOM 717 N N . CYS A 1 94 ? 1.775 7.138 -1.927 1.00 98.06 94 CYS A N 1
ATOM 718 C CA . CYS A 1 94 ? 1.866 8.446 -1.256 1.00 98.06 94 CYS A CA 1
ATOM 719 C C . CYS A 1 94 ? 0.770 9.455 -1.629 1.00 98.06 94 CYS A C 1
ATOM 721 O O . CYS A 1 94 ? 0.644 10.469 -0.960 1.00 98.06 94 CYS A O 1
ATOM 723 N N . GLN A 1 95 ? 0.009 9.207 -2.696 1.00 97.94 95 GLN A N 1
ATOM 724 C CA . GLN A 1 95 ? -1.050 10.106 -3.176 1.00 97.94 95 GLN A CA 1
ATOM 725 C C . GLN A 1 95 ? -2.417 9.417 -3.217 1.00 97.94 95 GLN A C 1
ATOM 727 O O . GLN A 1 95 ? -3.350 9.933 -3.827 1.00 97.94 95 GLN A O 1
ATOM 732 N N . THR A 1 96 ? -2.524 8.218 -2.645 1.00 98.31 96 THR A N 1
ATOM 733 C CA . THR A 1 96 ? -3.778 7.466 -2.619 1.00 98.31 96 THR A CA 1
ATOM 734 C C . THR A 1 96 ? -4.249 7.388 -1.171 1.00 98.31 96 THR A C 1
ATOM 736 O O . THR A 1 96 ? -3.561 6.740 -0.379 1.00 98.31 96 THR A O 1
ATOM 739 N N . PRO A 1 97 ? -5.365 8.040 -0.806 1.00 97.94 97 PRO A N 1
ATOM 740 C CA . PRO A 1 97 ? -5.973 7.855 0.504 1.00 97.94 97 PRO A CA 1
ATOM 741 C C . PRO A 1 97 ? -6.581 6.453 0.604 1.00 97.94 97 PRO A C 1
ATOM 743 O O . PRO A 1 97 ? -7.043 5.895 -0.394 1.00 97.94 97 PRO A O 1
ATOM 746 N N . VAL A 1 98 ? -6.578 5.878 1.802 1.00 97.31 98 VAL A N 1
ATOM 747 C CA . VAL A 1 98 ? -7.194 4.578 2.070 1.00 97.31 98 VAL A CA 1
ATOM 748 C C . VAL A 1 98 ? -8.718 4.667 2.049 1.00 97.31 98 VAL A C 1
ATOM 750 O O . VAL A 1 98 ? -9.305 5.677 2.437 1.00 97.31 98 VAL A O 1
ATOM 753 N N . ALA A 1 99 ? -9.360 3.577 1.632 1.00 97.06 99 ALA A N 1
ATOM 754 C CA . ALA A 1 99 ? -10.811 3.414 1.651 1.00 97.06 99 ALA A CA 1
ATOM 755 C C . ALA A 1 99 ? -11.185 2.041 2.243 1.00 97.06 99 ALA A C 1
ATOM 757 O O . ALA A 1 99 ? -10.374 1.115 2.158 1.00 97.06 99 ALA A O 1
ATOM 758 N N . PRO A 1 100 ? -12.376 1.883 2.856 1.00 96.81 100 PRO A N 1
ATOM 759 C CA . PRO A 1 100 ? -12.786 0.618 3.463 1.00 96.81 100 PRO A CA 1
ATOM 760 C C . PRO A 1 100 ? -12.704 -0.551 2.477 1.00 96.81 100 PRO A C 1
ATOM 762 O O . PRO A 1 100 ? -13.171 -0.448 1.346 1.00 96.81 100 PRO A O 1
ATOM 765 N N . GLY A 1 101 ? -12.110 -1.665 2.904 1.00 96.81 101 GLY A N 1
ATOM 766 C CA . GLY A 1 101 ? -11.985 -2.880 2.095 1.00 96.81 101 GLY A CA 1
ATOM 767 C C . GLY A 1 101 ? -10.937 -2.821 0.978 1.00 96.81 101 GLY A C 1
ATOM 768 O O . GLY A 1 101 ? -10.772 -3.817 0.274 1.00 96.81 101 GLY A O 1
ATOM 769 N N . MET A 1 102 ? -10.213 -1.706 0.829 1.00 98.19 102 MET A N 1
ATOM 770 C CA . MET A 1 102 ? -9.171 -1.534 -0.189 1.00 98.19 102 MET A CA 1
ATOM 771 C C . MET A 1 102 ? -8.125 -2.654 -0.113 1.00 98.19 102 MET A C 1
ATOM 773 O O . MET A 1 102 ? -7.630 -2.971 0.972 1.00 98.19 102 MET A O 1
ATOM 777 N N . ARG A 1 103 ? -7.757 -3.229 -1.264 1.00 98.50 103 ARG A N 1
ATOM 778 C CA . ARG A 1 103 ? -6.732 -4.277 -1.380 1.00 98.50 103 ARG A CA 1
ATOM 779 C C . ARG A 1 103 ? -5.464 -3.717 -2.000 1.00 98.50 103 ARG A C 1
ATOM 781 O O . ARG A 1 103 ? -5.478 -3.242 -3.131 1.00 98.50 103 ARG A O 1
ATOM 788 N N . ILE A 1 104 ? -4.359 -3.814 -1.278 1.00 98.38 104 ILE A N 1
ATOM 789 C CA . ILE A 1 104 ? -3.048 -3.311 -1.676 1.00 98.38 104 ILE A CA 1
ATOM 790 C C . ILE A 1 104 ? -2.088 -4.491 -1.789 1.00 98.38 104 ILE A C 1
ATOM 792 O O . ILE A 1 104 ? -1.933 -5.262 -0.843 1.00 98.38 104 ILE A O 1
ATOM 796 N N . VAL A 1 105 ? -1.410 -4.603 -2.929 1.00 98.06 105 VAL A N 1
ATOM 797 C CA . VAL A 1 105 ? -0.339 -5.586 -3.138 1.00 98.06 105 VAL A CA 1
ATOM 798 C C . VAL A 1 105 ? 0.978 -4.846 -3.325 1.00 98.06 105 VAL A C 1
ATOM 800 O O . VAL A 1 105 ? 1.143 -4.040 -4.252 1.00 98.06 105 VAL A O 1
ATOM 803 N N . THR A 1 106 ? 1.923 -5.111 -2.429 1.00 97.62 106 THR A N 1
ATOM 804 C CA . THR A 1 106 ? 3.276 -4.561 -2.472 1.00 97.62 106 THR A CA 1
ATOM 805 C C . THR A 1 106 ? 4.212 -5.479 -3.251 1.00 97.62 106 THR A C 1
ATOM 807 O O . THR A 1 106 ? 3.903 -6.635 -3.530 1.00 97.62 106 THR A O 1
ATOM 810 N N . LEU A 1 107 ? 5.366 -4.948 -3.669 1.00 96.50 107 LEU A N 1
ATOM 811 C CA . LEU A 1 107 ? 6.425 -5.716 -4.341 1.00 96.50 107 LEU A CA 1
ATOM 812 C C . LEU A 1 107 ? 5.960 -6.495 -5.586 1.00 96.50 107 LEU A C 1
ATOM 814 O O . LEU A 1 107 ? 6.592 -7.474 -5.995 1.00 96.50 107 LEU A O 1
ATOM 818 N N . ARG A 1 108 ? 4.877 -6.040 -6.224 1.00 92.56 108 ARG A N 1
ATOM 819 C CA . ARG A 1 108 ? 4.375 -6.636 -7.457 1.00 92.56 108 ARG A CA 1
ATOM 820 C C . ARG A 1 108 ? 5.458 -6.570 -8.527 1.00 92.56 108 ARG A C 1
ATOM 822 O O . ARG A 1 108 ? 5.931 -5.490 -8.886 1.00 92.56 108 ARG A O 1
ATOM 829 N N . ARG A 1 109 ? 5.846 -7.736 -9.046 1.00 87.19 109 ARG A N 1
ATOM 830 C CA . ARG A 1 109 ? 6.794 -7.802 -10.158 1.00 87.19 109 ARG A CA 1
ATOM 831 C C . ARG A 1 109 ? 6.175 -7.174 -11.410 1.00 87.19 109 ARG A C 1
ATOM 833 O O . ARG A 1 109 ? 4.995 -7.410 -11.679 1.00 87.19 109 ARG A O 1
ATOM 840 N N . PRO A 1 110 ? 6.952 -6.410 -12.196 1.00 78.94 110 PRO A N 1
ATOM 841 C CA . PRO A 1 110 ? 6.494 -5.942 -13.492 1.00 78.94 110 PRO A CA 1
ATOM 842 C C . PRO A 1 110 ? 6.179 -7.128 -14.405 1.00 78.94 110 PRO A C 1
ATOM 844 O O . PRO A 1 110 ? 6.957 -8.079 -14.476 1.00 78.94 110 PRO A O 1
ATOM 847 N N . THR A 1 111 ? 5.063 -7.063 -15.126 1.00 76.44 111 THR A N 1
ATOM 848 C CA . THR A 1 111 ? 4.608 -8.155 -16.002 1.00 76.44 111 THR A CA 1
ATOM 849 C C . THR A 1 111 ? 5.578 -8.435 -17.153 1.00 76.44 111 THR A C 1
ATOM 851 O O . THR A 1 111 ? 5.733 -9.582 -17.554 1.00 76.44 111 THR A O 1
ATOM 854 N N . TRP A 1 112 ? 6.300 -7.421 -17.638 1.00 69.81 112 TRP A N 1
ATOM 855 C CA . TRP A 1 112 ? 7.297 -7.566 -18.707 1.00 69.81 112 TRP A CA 1
ATOM 856 C C . TRP A 1 112 ? 8.617 -8.204 -18.264 1.00 69.81 112 TRP A C 1
ATOM 858 O O . TRP A 1 112 ? 9.391 -8.638 -19.113 1.00 69.81 112 TRP A O 1
ATOM 868 N N . LEU A 1 113 ? 8.901 -8.290 -16.958 1.00 66.94 113 LEU A N 1
ATOM 869 C CA . LEU A 1 113 ? 10.177 -8.827 -16.469 1.00 66.94 113 LEU A CA 1
ATOM 870 C C . LEU A 1 113 ? 10.353 -10.322 -16.813 1.00 66.94 113 LEU A C 1
ATOM 872 O O . LEU A 1 113 ? 11.476 -10.812 -16.842 1.00 66.94 113 LEU A O 1
ATOM 876 N N . GLY A 1 114 ? 9.257 -11.040 -17.084 1.00 62.25 114 GLY A N 1
ATOM 877 C CA . GLY A 1 114 ? 9.276 -12.436 -17.537 1.00 62.25 114 GLY A CA 1
ATOM 878 C C . GLY A 1 114 ? 9.232 -12.632 -19.056 1.00 62.25 114 GLY A C 1
ATOM 879 O O . GLY A 1 114 ? 9.352 -13.764 -19.495 1.00 62.25 114 GLY A O 1
ATOM 880 N N . VAL A 1 115 ? 9.047 -11.566 -19.845 1.00 61.19 115 VAL A N 1
ATOM 881 C CA . VAL A 1 115 ? 8.890 -11.639 -21.315 1.00 61.19 115 VAL A CA 1
ATOM 882 C C . VAL A 1 115 ? 10.219 -11.394 -22.048 1.00 61.19 115 VAL A C 1
ATOM 884 O O . VAL A 1 115 ? 10.355 -11.729 -23.216 1.00 61.19 115 VAL A O 1
ATOM 887 N N . LEU A 1 116 ? 11.211 -10.813 -21.364 1.00 58.34 116 LEU A N 1
ATOM 888 C CA . LEU A 1 116 ? 12.538 -10.486 -21.912 1.00 58.34 116 LEU A CA 1
ATOM 889 C C . LEU A 1 116 ? 13.622 -11.529 -21.560 1.00 58.34 116 LEU A C 1
ATOM 891 O O . LEU A 1 116 ? 14.811 -11.211 -21.584 1.00 58.34 116 LEU A O 1
ATOM 895 N N . ARG A 1 117 ? 13.222 -12.746 -21.187 1.00 51.84 117 ARG A N 1
ATOM 896 C CA . ARG A 1 117 ? 14.092 -13.915 -20.994 1.00 51.84 117 ARG A CA 1
ATOM 897 C C . ARG A 1 117 ? 13.671 -15.009 -21.956 1.00 51.84 117 ARG A C 1
ATOM 899 O O . ARG A 1 117 ? 14.576 -15.760 -22.370 1.00 51.84 117 ARG A O 1
#

Radius of gyration: 16.08 Å; chains: 1; bounding box: 40×29×50 Å